Protein AF-A0A1D2REU6-F1 (afdb_monomer)

pLDDT: mean 90.77, std 11.24, range [48.38, 98.06]

Foldseek 3Di:
DDQDDDPPPWPKDFDADPVGDGDDIDGDPVSVVSSVVSVVVVVVCVVCVPPDDDDPVVVVVVCVVVVND

Sequence (69 aa):
MMMNVNLSNIRQEYVVDNAGHRTAVILPVEDYEELLADIHDLAVIAERREEPTITLEELKDQLKNEGLL

Structure (mmCIF, N/CA/C/O backbone):
data_AF-A0A1D2REU6-F1
#
_entry.id   AF-A0A1D2REU6-F1
#
loop_
_atom_site.group_PDB
_atom_site.id
_atom_site.type_symbol
_atom_site.label_atom_id
_atom_site.label_alt_id
_atom_site.label_comp_id
_atom_site.label_asym_id
_atom_site.label_entity_id
_atom_site.label_seq_id
_atom_site.pdbx_PDB_ins_code
_atom_site.Cartn_x
_atom_site.Cartn_y
_atom_site.Cartn_z
_atom_site.occupancy
_atom_site.B_iso_or_equiv
_atom_site.auth_seq_id
_atom_site.auth_comp_id
_atom_site.auth_asym_id
_atom_site.auth_atom_id
_atom_site.pdbx_PDB_model_num
ATOM 1 N N . MET A 1 1 ? 2.491 11.327 10.328 1.00 48.38 1 MET A N 1
ATOM 2 C CA . MET A 1 1 ? 2.990 10.016 9.872 1.00 48.38 1 MET A CA 1
ATOM 3 C C . MET A 1 1 ? 3.192 10.117 8.372 1.00 48.38 1 MET A C 1
ATOM 5 O O . MET A 1 1 ? 2.276 10.579 7.705 1.00 48.38 1 MET A O 1
ATOM 9 N N . MET A 1 2 ? 4.389 9.825 7.863 1.00 51.97 2 MET A N 1
ATOM 10 C CA . MET A 1 2 ? 4.593 9.722 6.415 1.00 51.97 2 MET A CA 1
ATOM 11 C C . MET A 1 2 ?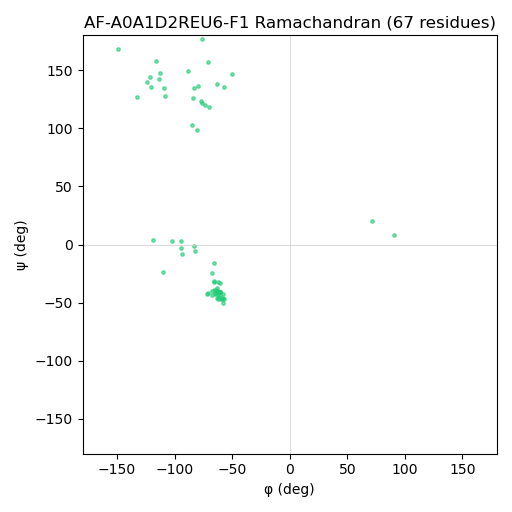 4.006 8.387 5.961 1.00 51.97 2 MET A C 1
ATOM 13 O O . MET A 1 2 ? 4.371 7.344 6.495 1.00 51.97 2 MET A O 1
ATOM 17 N N . MET A 1 3 ? 3.053 8.451 5.039 1.00 62.56 3 MET A N 1
ATOM 18 C CA . MET A 1 3 ? 2.500 7.293 4.349 1.00 62.56 3 MET A CA 1
ATOM 19 C C . MET A 1 3 ? 3.501 6.857 3.290 1.00 62.56 3 MET A C 1
ATOM 21 O O . MET A 1 3 ? 3.899 7.678 2.466 1.00 62.56 3 MET A O 1
ATOM 25 N N . ASN A 1 4 ? 3.940 5.604 3.338 1.00 63.06 4 ASN A N 1
ATOM 26 C CA . ASN A 1 4 ? 4.977 5.116 2.444 1.00 63.06 4 ASN A CA 1
ATOM 27 C C . ASN A 1 4 ? 4.548 3.777 1.856 1.00 63.06 4 ASN A C 1
ATOM 29 O O . ASN A 1 4 ? 4.230 2.856 2.601 1.00 63.06 4 ASN A O 1
ATOM 33 N N . VAL A 1 5 ? 4.577 3.684 0.532 1.00 71.81 5 VAL A N 1
ATOM 34 C CA . VAL A 1 5 ? 4.415 2.424 -0.196 1.00 71.81 5 VAL A CA 1
ATOM 35 C C . VAL A 1 5 ? 5.750 1.682 -0.166 1.00 71.81 5 VAL A C 1
ATOM 37 O O . VAL A 1 5 ? 6.811 2.299 -0.339 1.00 71.81 5 VAL A O 1
ATOM 40 N N . ASN A 1 6 ? 5.727 0.375 0.092 1.00 70.44 6 ASN A N 1
ATOM 41 C CA . ASN A 1 6 ? 6.947 -0.422 0.149 1.00 70.44 6 ASN A CA 1
ATOM 42 C C . ASN A 1 6 ? 7.352 -0.879 -1.258 1.00 70.44 6 ASN A C 1
ATOM 44 O O . ASN A 1 6 ? 6.815 -1.833 -1.801 1.00 70.44 6 ASN A O 1
ATOM 48 N N . LEU A 1 7 ? 8.354 -0.218 -1.838 1.00 68.38 7 LEU A N 1
ATOM 49 C CA . LEU A 1 7 ? 8.861 -0.549 -3.175 1.00 68.38 7 LEU A CA 1
ATOM 50 C C . LEU A 1 7 ? 10.067 -1.507 -3.148 1.00 68.38 7 LEU A C 1
ATOM 52 O O . LEU A 1 7 ? 10.652 -1.788 -4.191 1.00 68.38 7 LEU A O 1
ATOM 56 N N . SER A 1 8 ? 10.478 -1.984 -1.967 1.00 66.38 8 SER A N 1
ATOM 57 C CA . SER A 1 8 ? 11.763 -2.681 -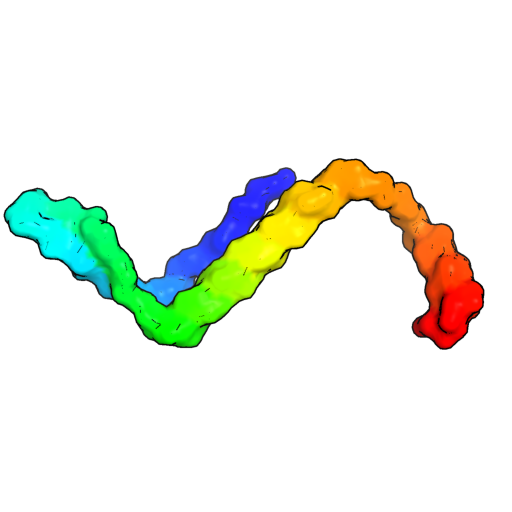1.764 1.00 66.38 8 SER A CA 1
ATOM 58 C C . SER A 1 8 ? 11.836 -4.045 -2.456 1.00 66.38 8 SER A C 1
ATOM 60 O O . SER A 1 8 ? 12.934 -4.512 -2.748 1.00 66.38 8 SER A O 1
ATOM 62 N N . ASN A 1 9 ? 10.682 -4.669 -2.712 1.00 70.19 9 ASN A N 1
ATOM 63 C CA . ASN A 1 9 ? 10.577 -6.036 -3.228 1.00 70.19 9 ASN A CA 1
ATOM 64 C C . ASN A 1 9 ? 9.884 -6.135 -4.594 1.00 70.19 9 ASN A C 1
ATOM 66 O O . ASN A 1 9 ? 9.702 -7.242 -5.094 1.00 70.19 9 ASN A O 1
ATOM 70 N N . ILE A 1 10 ? 9.528 -5.006 -5.211 1.00 81.00 10 ILE A N 1
ATOM 71 C CA . ILE A 1 10 ? 8.868 -5.006 -6.517 1.00 81.00 10 ILE A CA 1
ATOM 72 C C . ILE A 1 10 ? 9.893 -5.361 -7.593 1.00 81.00 10 ILE A C 1
ATOM 74 O O . ILE A 1 10 ? 10.893 -4.658 -7.792 1.00 81.00 10 ILE A O 1
ATOM 78 N N . ARG A 1 11 ? 9.640 -6.448 -8.321 1.00 84.62 11 ARG A N 1
ATOM 79 C CA . ARG A 1 11 ? 10.454 -6.837 -9.473 1.00 84.62 11 ARG A CA 1
ATOM 80 C C . ARG A 1 11 ? 10.011 -5.995 -10.658 1.00 84.62 11 ARG A C 1
ATOM 82 O O . ARG A 1 11 ? 9.021 -6.300 -11.301 1.00 84.62 11 ARG A O 1
ATOM 89 N N . GLN A 1 12 ? 10.739 -4.925 -10.945 1.00 90.44 12 GLN A N 1
ATOM 90 C CA . GLN A 1 12 ? 10.379 -3.995 -12.015 1.00 90.44 12 GLN A CA 1
ATOM 91 C C . GLN A 1 12 ? 11.381 -4.002 -13.166 1.00 90.44 12 GLN A C 1
ATOM 93 O O . GLN A 1 12 ? 12.596 -4.026 -12.957 1.00 90.44 12 GLN A O 1
ATOM 98 N N . GLU A 1 13 ? 10.855 -3.882 -14.380 1.00 94.75 13 GLU A N 1
ATOM 99 C CA . GLU A 1 13 ? 11.623 -3.568 -15.581 1.00 94.75 13 GLU A CA 1
ATOM 100 C C . GLU A 1 13 ? 11.226 -2.185 -16.098 1.00 94.75 13 GLU A C 1
ATOM 102 O O . GLU A 1 13 ? 10.081 -1.760 -15.959 1.00 94.75 13 GLU A O 1
ATOM 107 N N . TYR A 1 14 ? 12.164 -1.460 -16.704 1.00 95.62 14 TYR A N 1
ATOM 108 C CA . TYR A 1 14 ? 11.897 -0.124 -17.232 1.00 95.62 14 TYR A CA 1
ATOM 109 C C . TYR A 1 14 ? 11.890 -0.120 -18.753 1.00 95.62 14 TYR A C 1
ATOM 111 O O . TYR A 1 14 ? 12.819 -0.617 -19.388 1.00 95.62 14 TYR A O 1
ATOM 119 N N . VAL A 1 15 ? 10.885 0.537 -19.328 1.00 97.44 15 VAL A N 1
ATOM 120 C CA . VAL A 1 15 ? 10.895 0.935 -20.736 1.00 97.44 15 VAL A CA 1
ATOM 121 C C . VAL A 1 15 ? 11.646 2.255 -20.836 1.00 97.44 15 VAL A C 1
ATOM 123 O O . VAL A 1 15 ? 11.336 3.211 -20.119 1.00 97.44 15 VAL A O 1
ATOM 126 N N . VAL A 1 16 ? 12.653 2.295 -21.703 1.00 97.81 16 VAL A N 1
ATOM 127 C CA . VAL A 1 16 ? 13.566 3.430 -21.854 1.00 97.81 16 VAL A CA 1
ATOM 128 C C . VAL A 1 16 ? 13.492 3.956 -23.285 1.00 97.81 16 VAL A C 1
ATOM 130 O O . VAL A 1 16 ? 13.464 3.170 -24.230 1.00 97.81 16 VAL A O 1
ATOM 133 N N . ASP A 1 17 ? 13.427 5.278 -23.446 1.00 97.31 17 ASP A N 1
ATOM 134 C CA . ASP A 1 17 ? 13.444 5.925 -24.760 1.00 97.31 17 ASP A CA 1
ATOM 135 C C . ASP A 1 17 ? 14.855 5.968 -25.384 1.00 97.31 17 ASP A C 1
ATOM 137 O O . ASP A 1 17 ? 15.858 5.589 -24.777 1.00 97.31 17 ASP A O 1
ATOM 141 N N . ASN A 1 18 ? 14.952 6.482 -26.613 1.00 96.88 18 ASN A N 1
ATOM 142 C CA . ASN A 1 18 ? 16.224 6.591 -27.336 1.00 96.88 18 ASN A CA 1
ATOM 143 C C . ASN A 1 18 ? 17.227 7.571 -26.695 1.00 96.88 18 ASN A C 1
ATOM 145 O O . ASN A 1 18 ? 18.402 7.554 -27.056 1.00 96.88 18 ASN A O 1
ATOM 149 N N . ALA A 1 19 ? 16.776 8.442 -25.790 1.00 97.31 19 ALA A N 1
ATOM 150 C CA . ALA A 1 19 ? 17.617 9.376 -25.049 1.00 97.31 19 ALA A CA 1
ATOM 151 C C . ALA A 1 19 ? 18.051 8.818 -23.679 1.00 97.31 19 ALA A C 1
ATOM 153 O O . ALA A 1 19 ? 18.840 9.457 -22.984 1.00 97.31 19 ALA A O 1
ATOM 154 N N . GLY A 1 20 ? 17.585 7.623 -23.302 1.00 96.00 20 GLY A N 1
ATOM 155 C CA . GLY A 1 20 ? 17.909 6.985 -22.030 1.00 96.00 20 GLY A CA 1
ATOM 156 C C . GLY A 1 20 ? 16.942 7.318 -20.890 1.00 96.00 20 GLY A C 1
ATOM 157 O O . GLY A 1 20 ? 17.208 6.939 -19.748 1.00 96.00 20 GLY A O 1
ATOM 158 N N . HIS A 1 21 ? 15.822 7.999 -21.152 1.00 97.38 21 HIS A N 1
ATOM 159 C CA . HIS A 1 21 ? 14.832 8.307 -20.121 1.00 97.38 21 HIS A CA 1
ATOM 160 C C . HIS A 1 21 ? 13.876 7.136 -19.902 1.00 97.38 21 HIS A C 1
ATOM 162 O O . HIS A 1 21 ? 13.341 6.567 -20.852 1.00 97.38 21 HIS A O 1
ATOM 168 N N . ARG A 1 22 ? 13.614 6.802 -18.635 1.00 96.56 22 ARG A N 1
ATOM 169 C CA . ARG A 1 22 ? 12.579 5.830 -18.261 1.00 96.56 22 ARG A CA 1
ATOM 170 C C . ARG A 1 22 ? 11.207 6.446 -18.526 1.00 96.56 22 ARG A C 1
ATOM 172 O O . ARG A 1 22 ? 10.877 7.466 -17.926 1.00 96.56 22 ARG A O 1
ATOM 179 N N . THR A 1 23 ? 10.424 5.835 -19.405 1.00 97.19 23 THR A N 1
ATOM 180 C CA . THR A 1 23 ? 9.105 6.338 -19.825 1.00 97.19 23 THR A CA 1
ATOM 181 C C . THR A 1 23 ? 7.955 5.483 -19.313 1.00 97.19 23 THR A C 1
ATOM 183 O O . THR A 1 23 ? 6.848 5.991 -19.153 1.00 97.19 23 THR A O 1
ATOM 186 N N . ALA A 1 24 ? 8.210 4.210 -19.013 1.00 96.75 24 ALA A N 1
ATOM 187 C CA . ALA A 1 24 ? 7.248 3.322 -18.375 1.00 96.75 24 ALA A CA 1
ATOM 188 C C . ALA A 1 24 ? 7.949 2.273 -17.504 1.00 96.75 24 ALA A C 1
ATOM 190 O O . ALA A 1 24 ? 9.168 2.086 -17.572 1.00 96.75 24 ALA A O 1
ATOM 191 N N . VAL A 1 25 ? 7.152 1.584 -16.692 1.00 94.88 25 VAL A N 1
ATOM 192 C CA . VAL A 1 25 ? 7.570 0.45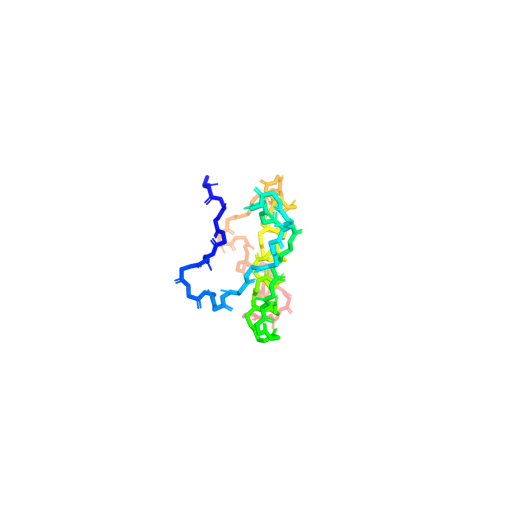4 -15.865 1.00 94.88 25 VAL A CA 1
ATOM 193 C C . VAL A 1 25 ? 6.695 -0.753 -16.193 1.00 94.88 25 VAL A C 1
ATOM 195 O O . VAL A 1 25 ? 5.495 -0.607 -16.421 1.00 94.88 25 VAL A O 1
ATOM 198 N N . ILE A 1 26 ? 7.307 -1.929 -16.245 1.00 95.50 26 ILE A N 1
ATOM 199 C CA . ILE A 1 26 ? 6.640 -3.221 -16.374 1.00 95.50 26 ILE A CA 1
ATOM 200 C C . ILE A 1 26 ? 6.772 -3.917 -15.025 1.00 95.50 26 ILE A C 1
ATOM 202 O O . ILE A 1 26 ? 7.878 -4.033 -14.492 1.00 95.50 26 ILE A O 1
ATOM 206 N N . LEU A 1 27 ? 5.638 -4.360 -14.493 1.00 94.44 27 LEU A N 1
ATOM 207 C CA . LEU A 1 27 ? 5.531 -5.069 -13.225 1.00 94.44 27 LEU A CA 1
ATOM 208 C C . LEU A 1 27 ? 4.890 -6.443 -13.468 1.00 94.44 27 LEU A C 1
ATOM 210 O O . LEU A 1 27 ? 3.989 -6.535 -14.311 1.00 94.44 27 LEU A O 1
ATOM 214 N N . PRO A 1 28 ? 5.305 -7.498 -12.742 1.00 94.69 28 PRO A N 1
ATOM 215 C CA . PRO A 1 28 ? 4.482 -8.681 -12.543 1.00 94.69 28 PRO A CA 1
ATOM 216 C C . PRO A 1 28 ? 3.087 -8.271 -12.081 1.00 94.69 28 PRO A C 1
ATOM 218 O O . PRO A 1 28 ? 2.928 -7.275 -11.373 1.00 94.69 28 PRO A O 1
ATOM 221 N N . VAL A 1 29 ? 2.078 -9.033 -12.495 1.00 94.31 29 VAL A N 1
ATOM 222 C CA . VAL A 1 29 ? 0.682 -8.708 -12.181 1.00 94.31 29 VAL A CA 1
ATOM 223 C C . VAL A 1 29 ? 0.472 -8.697 -10.671 1.00 94.31 29 VAL A C 1
ATOM 225 O O . VAL A 1 29 ? -0.144 -7.771 -10.157 1.00 94.31 29 VAL A O 1
ATOM 228 N N . GLU A 1 30 ? 1.065 -9.659 -9.969 1.00 92.81 30 GLU A N 1
ATOM 229 C CA . GLU A 1 30 ? 0.983 -9.770 -8.515 1.00 92.81 30 GLU A CA 1
ATOM 230 C C . GLU A 1 30 ? 1.554 -8.520 -7.827 1.00 92.81 30 GLU A C 1
ATOM 232 O O . GLU A 1 30 ? 0.895 -7.916 -6.985 1.00 92.81 30 GLU A O 1
ATOM 237 N N . ASP A 1 31 ? 2.736 -8.064 -8.253 1.00 91.75 31 ASP A N 1
ATOM 238 C CA . ASP A 1 31 ? 3.383 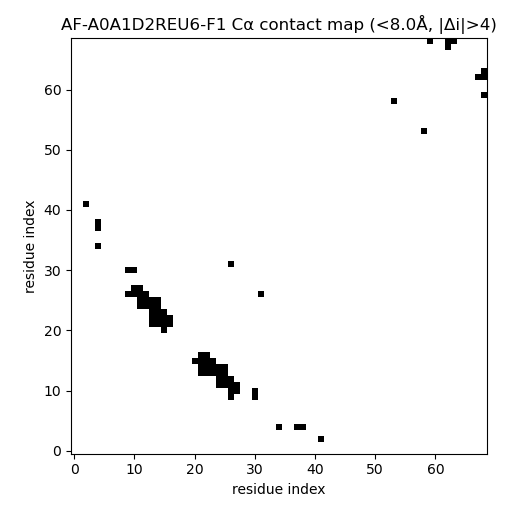-6.870 -7.698 1.00 91.75 31 ASP A CA 1
ATOM 239 C C . ASP A 1 31 ? 2.569 -5.584 -8.004 1.00 91.75 31 ASP A C 1
ATOM 241 O O . ASP A 1 31 ? 2.562 -4.639 -7.213 1.00 91.75 31 ASP A O 1
ATOM 245 N N . TYR A 1 32 ? 1.873 -5.521 -9.149 1.00 92.94 32 TYR A N 1
ATOM 246 C CA . TYR A 1 32 ? 0.974 -4.407 -9.487 1.00 92.94 32 TYR A CA 1
ATOM 247 C C . TYR A 1 32 ? -0.297 -4.402 -8.627 1.00 92.94 32 TYR A C 1
ATOM 249 O O . TYR A 1 32 ? -0.724 -3.340 -8.172 1.00 92.94 32 TYR A O 1
ATOM 257 N N . GLU A 1 33 ? -0.898 -5.567 -8.392 1.00 94.56 33 GLU A N 1
ATOM 258 C CA . GLU A 1 33 ? -2.079 -5.708 -7.536 1.00 94.56 33 GLU A CA 1
ATOM 259 C C . GLU A 1 33 ? -1.765 -5.349 -6.078 1.00 94.56 33 GLU A C 1
ATOM 261 O O . GLU A 1 33 ? -2.530 -4.606 -5.460 1.00 94.56 33 GLU A O 1
ATOM 266 N N . GLU A 1 34 ? -0.614 -5.785 -5.552 1.00 91.44 34 GLU A N 1
ATOM 267 C CA . GLU A 1 34 ? -0.136 -5.383 -4.221 1.00 91.44 34 GLU A CA 1
ATOM 268 C C . GLU A 1 34 ? 0.067 -3.864 -4.127 1.00 91.44 34 GLU A C 1
ATOM 270 O O . GLU A 1 34 ? -0.388 -3.231 -3.175 1.00 91.44 34 GLU A O 1
ATOM 275 N N . LEU A 1 35 ? 0.665 -3.245 -5.151 1.00 91.44 35 LEU A N 1
ATOM 276 C CA . LEU A 1 35 ? 0.834 -1.791 -5.209 1.00 91.44 35 LEU A CA 1
ATOM 277 C C . LEU A 1 35 ? -0.512 -1.047 -5.183 1.00 91.44 35 LEU A C 1
ATOM 279 O O . LEU A 1 35 ? -0.636 -0.012 -4.523 1.00 91.44 35 LEU A O 1
ATOM 283 N N . LEU A 1 36 ? -1.522 -1.545 -5.901 1.00 93.44 36 LEU A N 1
ATOM 284 C CA . LEU A 1 36 ? -2.862 -0.958 -5.870 1.00 93.44 36 LEU A CA 1
ATOM 285 C C . LEU A 1 36 ? -3.518 -1.097 -4.491 1.00 93.44 36 LEU A C 1
ATOM 287 O O . LEU A 1 36 ? -4.167 -0.149 -4.045 1.00 93.44 36 LEU A O 1
ATOM 291 N N . ALA A 1 37 ? -3.338 -2.237 -3.820 1.00 93.06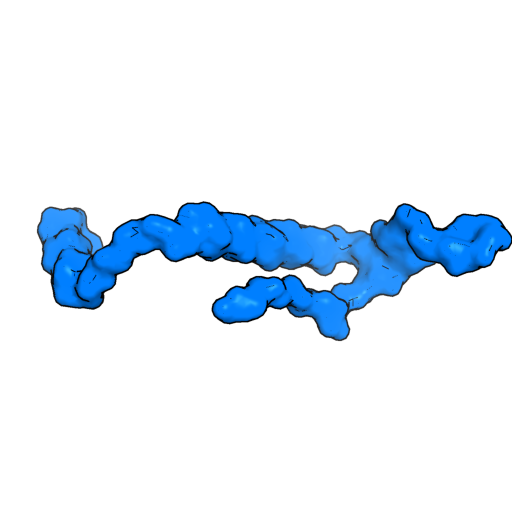 37 ALA A N 1
ATOM 292 C CA . ALA A 1 37 ? -3.842 -2.458 -2.467 1.00 93.06 37 ALA A CA 1
ATOM 293 C C . ALA A 1 37 ? -3.198 -1.488 -1.459 1.00 93.06 37 ALA A C 1
ATOM 295 O O . ALA A 1 37 ? -3.914 -0.812 -0.721 1.00 93.06 37 ALA A O 1
ATOM 296 N N . ASP A 1 38 ? -1.874 -1.318 -1.511 1.00 92.12 38 ASP A N 1
ATOM 297 C CA . ASP A 1 38 ? -1.153 -0.350 -0.676 1.00 92.12 38 ASP A CA 1
ATOM 298 C C . ASP A 1 38 ? -1.678 1.080 -0.890 1.00 92.12 38 ASP A C 1
ATOM 300 O O . ASP A 1 38 ? -1.929 1.817 0.065 1.00 92.12 38 ASP A O 1
ATOM 304 N N . ILE A 1 39 ? -1.875 1.496 -2.148 1.00 92.88 39 ILE A N 1
ATOM 305 C CA . ILE A 1 39 ? -2.407 2.831 -2.470 1.00 92.88 39 ILE A CA 1
ATOM 306 C C . ILE A 1 39 ? -3.828 3.003 -1.928 1.00 92.88 39 ILE A C 1
ATOM 308 O O . ILE A 1 39 ? -4.148 4.067 -1.392 1.00 92.88 39 ILE A O 1
ATOM 312 N N . HIS A 1 40 ? -4.674 1.981 -2.063 1.00 93.88 40 HIS A N 1
ATOM 313 C CA . HIS A 1 40 ? -6.029 1.997 -1.525 1.00 93.88 40 HIS A CA 1
ATOM 314 C C . HIS A 1 40 ? -6.018 2.197 -0.005 1.00 93.88 40 HIS A C 1
ATOM 316 O O . HIS A 1 40 ? -6.714 3.077 0.500 1.00 93.88 40 HIS A O 1
ATOM 322 N N . ASP A 1 41 ? -5.185 1.457 0.723 1.00 92.50 41 ASP A N 1
ATOM 323 C CA . ASP A 1 41 ? -5.087 1.587 2.178 1.00 92.50 41 ASP A CA 1
ATOM 324 C C . ASP A 1 41 ? -4.630 2.991 2.590 1.00 92.50 41 ASP A C 1
ATOM 326 O O . ASP A 1 41 ? -5.186 3.593 3.512 1.00 92.50 41 ASP A O 1
ATOM 330 N N . LEU A 1 42 ? -3.671 3.571 1.863 1.00 93.44 42 LEU A N 1
ATOM 331 C CA . LEU A 1 42 ? -3.250 4.953 2.091 1.00 93.44 42 LEU A CA 1
ATOM 332 C C . LEU A 1 42 ? -4.370 5.965 1.815 1.00 93.44 42 LEU A C 1
ATOM 334 O O . LEU A 1 42 ? -4.510 6.929 2.573 1.00 93.44 42 LEU A O 1
ATOM 338 N N . ALA A 1 43 ? -5.174 5.749 0.771 1.00 93.69 43 ALA A N 1
ATOM 339 C CA . ALA A 1 43 ? -6.330 6.587 0.467 1.00 93.69 43 ALA A CA 1
ATOM 340 C C . ALA A 1 43 ? -7.367 6.528 1.595 1.00 93.69 43 ALA A C 1
ATOM 342 O O . ALA A 1 43 ? -7.770 7.579 2.092 1.00 93.69 43 ALA A O 1
ATOM 343 N N . VAL A 1 44 ? -7.700 5.328 2.083 1.00 94.31 44 VAL A N 1
ATOM 344 C CA . VAL A 1 44 ? -8.610 5.148 3.224 1.00 94.31 44 VAL A CA 1
ATOM 345 C C . VAL A 1 44 ? -8.097 5.905 4.449 1.00 94.31 44 VAL A C 1
ATOM 347 O O . VAL A 1 44 ? -8.845 6.649 5.077 1.00 94.31 44 VAL A O 1
ATOM 350 N N . ILE A 1 45 ? -6.813 5.790 4.798 1.00 92.56 45 ILE A N 1
ATOM 351 C CA . ILE A 1 45 ? -6.273 6.526 5.954 1.00 92.56 45 ILE A CA 1
ATOM 352 C C . ILE A 1 45 ? -6.348 8.048 5.727 1.00 92.56 45 ILE A C 1
ATOM 354 O O . ILE A 1 45 ? -6.599 8.798 6.672 1.00 92.56 45 ILE A O 1
ATOM 358 N N . ALA A 1 46 ? -6.119 8.525 4.500 1.00 93.44 46 ALA A N 1
ATOM 359 C CA . ALA A 1 46 ? -6.171 9.948 4.178 1.00 93.44 46 ALA A CA 1
ATOM 360 C C . ALA A 1 46 ? -7.596 10.511 4.284 1.00 93.44 46 ALA A C 1
ATOM 362 O O . ALA A 1 46 ? -7.776 11.576 4.875 1.00 93.44 46 ALA A O 1
ATOM 363 N N . GLU A 1 47 ? -8.592 9.783 3.778 1.00 94.19 47 GLU A N 1
ATOM 364 C CA . GLU A 1 47 ? -10.014 10.128 3.889 1.00 94.19 47 GLU A CA 1
ATOM 365 C C . GLU A 1 47 ? -10.461 10.199 5.351 1.00 94.19 47 GLU A C 1
ATOM 367 O O . GLU A 1 47 ? -11.161 11.126 5.755 1.00 94.19 47 GLU A O 1
ATOM 372 N N . ARG A 1 48 ? -9.980 9.261 6.172 1.00 94.25 48 ARG A N 1
ATOM 373 C CA . ARG A 1 48 ? -10.341 9.159 7.588 1.00 94.25 48 ARG A CA 1
ATOM 374 C C . ARG A 1 48 ? -9.538 10.075 8.512 1.00 94.25 48 ARG A C 1
ATOM 376 O O . ARG A 1 48 ? -9.757 10.084 9.721 1.00 94.25 48 ARG A O 1
ATOM 383 N N . ARG A 1 49 ? -8.591 10.855 7.981 1.00 92.88 49 ARG A N 1
ATOM 384 C CA . ARG A 1 49 ? -7.643 11.646 8.786 1.00 92.88 49 ARG A CA 1
ATOM 385 C C . ARG A 1 49 ? -8.314 12.708 9.659 1.00 92.88 49 ARG A C 1
ATOM 387 O O . ARG A 1 49 ? -7.782 13.037 1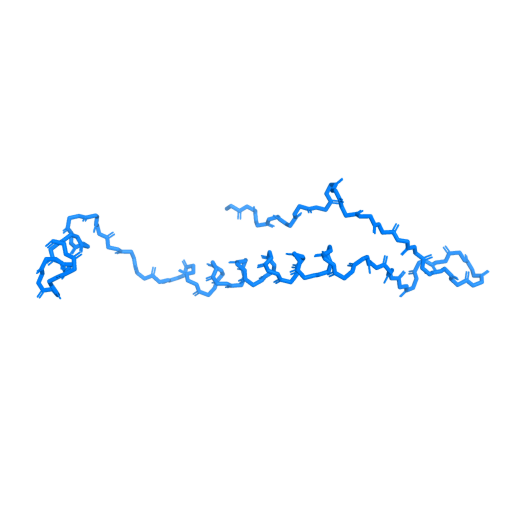0.718 1.00 92.88 49 ARG A O 1
ATOM 394 N N . GLU A 1 50 ? -9.426 13.264 9.194 1.00 94.62 50 GLU A N 1
ATOM 395 C CA . GLU A 1 50 ? -10.176 14.321 9.885 1.00 94.62 50 GLU A CA 1
ATOM 396 C C . GLU A 1 50 ? -11.435 13.791 10.586 1.00 94.62 50 GLU A C 1
ATOM 398 O O . GLU A 1 50 ? -12.184 14.570 11.177 1.00 94.62 50 GLU A O 1
ATOM 403 N N . GLU A 1 51 ? -11.673 12.475 10.552 1.00 95.31 51 GLU A N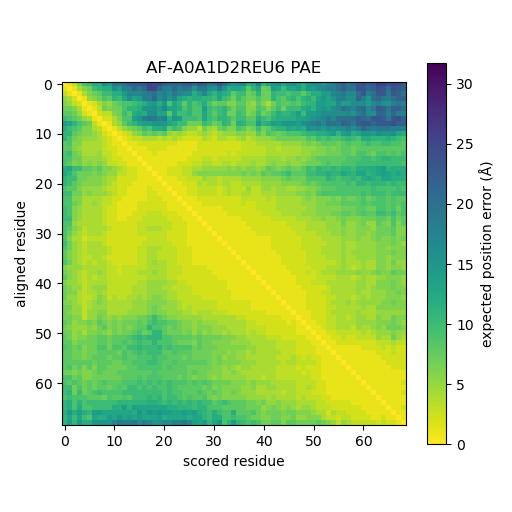 1
ATOM 404 C CA . GLU A 1 51 ? -12.797 11.877 11.267 1.00 95.31 51 GLU A CA 1
ATOM 405 C C . GLU A 1 51 ? -12.643 12.073 12.784 1.00 95.31 51 GLU A C 1
ATOM 407 O O . GLU A 1 51 ? -11.548 11.890 13.331 1.00 95.31 51 GLU A O 1
ATOM 412 N N . PRO A 1 52 ? -13.732 12.412 13.499 1.00 94.56 52 PRO A N 1
ATOM 413 C CA . PRO A 1 52 ? -13.724 12.431 14.953 1.00 94.56 52 PRO A CA 1
ATOM 414 C C . PRO A 1 52 ? -13.318 11.068 15.514 1.00 94.56 52 PRO A C 1
ATOM 416 O O . PRO A 1 52 ? -13.814 10.026 15.083 1.00 94.56 52 PRO A O 1
ATOM 419 N N . THR A 1 53 ? -12.442 11.075 16.514 1.00 95.00 53 THR A N 1
ATOM 420 C CA . THR A 1 53 ? -12.082 9.860 17.241 1.00 95.00 53 THR A CA 1
ATOM 421 C C . THR A 1 53 ? -13.039 9.633 18.407 1.00 95.00 53 THR A C 1
ATOM 423 O O . THR A 1 53 ? -13.553 10.580 19.003 1.00 95.00 53 THR A O 1
ATOM 426 N N . ILE A 1 54 ? -13.256 8.36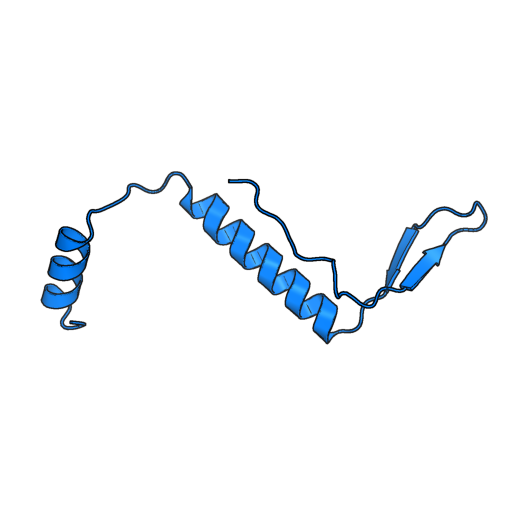4 18.744 1.00 96.50 54 ILE A N 1
ATOM 427 C CA . ILE A 1 54 ? -13.952 7.947 19.964 1.00 96.50 54 ILE A CA 1
ATOM 428 C C . ILE A 1 54 ? -12.991 7.177 20.862 1.00 96.50 54 ILE A C 1
ATOM 430 O O . ILE A 1 54 ? -11.976 6.635 20.411 1.00 96.50 54 ILE A O 1
ATOM 434 N N . THR A 1 55 ? -13.299 7.129 22.150 1.00 97.88 55 THR A N 1
ATOM 435 C CA . THR A 1 55 ? -12.552 6.311 23.101 1.00 97.88 55 THR A CA 1
ATOM 436 C C . THR A 1 55 ? -12.832 4.824 22.880 1.00 97.88 55 THR A C 1
ATOM 438 O O . THR A 1 55 ? -13.873 4.423 22.359 1.00 97.88 55 THR A O 1
ATOM 441 N N . LEU A 1 56 ? -11.905 3.971 23.323 1.00 97.50 56 LEU A N 1
ATOM 442 C CA . LEU A 1 56 ? -12.091 2.521 23.256 1.00 97.50 56 LEU A CA 1
ATOM 443 C C . LEU A 1 56 ? -13.312 2.044 24.064 1.00 97.50 56 LEU A C 1
ATOM 445 O O . LEU A 1 56 ? -13.946 1.067 23.678 1.00 97.50 56 LEU A O 1
ATOM 449 N N . GLU A 1 57 ? -13.639 2.705 25.177 1.00 97.94 57 GLU A N 1
ATOM 450 C CA . GLU A 1 57 ? -14.807 2.337 25.988 1.00 97.94 57 GLU A CA 1
ATOM 451 C C . GLU A 1 57 ? -16.120 2.702 25.284 1.00 97.94 57 GLU A C 1
ATOM 453 O O . GLU A 1 57 ? -17.002 1.852 25.199 1.00 97.94 57 GLU A O 1
ATOM 458 N N . GLU A 1 58 ? -16.210 3.885 24.663 1.00 97.94 58 GLU A N 1
ATOM 459 C CA . GLU A 1 58 ? -17.364 4.249 23.822 1.00 97.94 58 GLU A CA 1
ATOM 460 C C . GLU A 1 58 ? -17.558 3.255 22.669 1.00 97.94 58 GLU A C 1
ATOM 462 O O . GLU A 1 58 ? -18.681 2.819 22.415 1.00 97.94 58 GLU A O 1
ATOM 467 N N . LEU A 1 59 ? -16.466 2.833 22.016 1.00 97.50 59 LEU A N 1
ATOM 468 C CA . LEU A 1 59 ? -16.516 1.811 20.968 1.00 97.50 59 LEU A CA 1
ATOM 469 C C . LEU A 1 59 ? -17.048 0.469 21.500 1.00 97.50 59 LEU A C 1
ATOM 471 O O . LEU A 1 59 ? -17.895 -0.155 20.865 1.00 97.50 59 LEU A O 1
ATOM 475 N N . LYS A 1 60 ? -16.577 0.003 22.664 1.00 98.00 60 LYS A N 1
ATOM 476 C CA . LYS A 1 60 ? -17.048 -1.262 23.260 1.00 98.00 60 LYS A CA 1
ATOM 477 C C . LYS A 1 60 ? -18.527 -1.212 23.624 1.00 98.00 60 LYS A C 1
ATOM 479 O O . LYS A 1 60 ? -19.221 -2.210 23.445 1.00 98.00 60 LYS A O 1
ATOM 484 N N . ASP A 1 61 ? -18.998 -0.088 24.15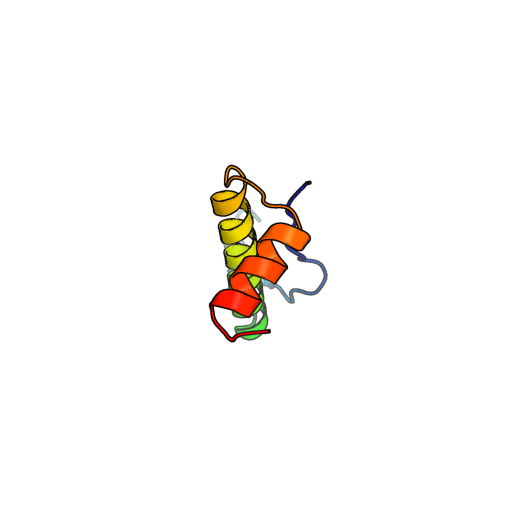1 1.00 98.06 61 ASP A N 1
ATOM 485 C CA . ASP A 1 61 ? -20.403 0.071 24.512 1.00 98.06 61 ASP A CA 1
ATOM 486 C C . ASP A 1 61 ? -21.298 0.078 23.266 1.00 98.06 61 ASP A C 1
ATOM 488 O O . ASP A 1 61 ? -22.336 -0.584 23.265 1.00 98.06 61 ASP A O 1
ATOM 492 N N . GLN A 1 62 ? -20.867 0.725 22.175 1.00 97.75 62 GLN A N 1
ATOM 493 C CA . GLN A 1 62 ? -21.543 0.641 20.874 1.00 97.75 62 GLN A CA 1
ATOM 494 C C . GLN A 1 62 ? -21.628 -0.807 20.371 1.00 97.75 62 GLN A C 1
ATOM 496 O O . GLN A 1 62 ? -22.722 -1.285 20.075 1.00 97.75 62 GLN A O 1
ATOM 501 N N . LEU A 1 63 ? -20.510 -1.541 20.364 1.00 98.00 63 LEU A N 1
ATOM 502 C CA . LEU A 1 63 ? -20.474 -2.926 19.877 1.00 98.00 63 LEU A CA 1
ATOM 503 C C . LEU A 1 63 ? -21.365 -3.877 20.693 1.00 98.00 63 LEU A C 1
ATOM 505 O O . LEU A 1 63 ? -22.048 -4.717 20.109 1.00 98.00 63 LEU A O 1
ATOM 509 N N . LYS A 1 64 ? -21.412 -3.735 22.026 1.00 98.00 64 LYS A N 1
ATOM 510 C CA . LYS A 1 64 ? -22.330 -4.516 22.881 1.00 98.00 64 LYS A CA 1
ATOM 511 C C . LYS A 1 64 ? -23.793 -4.200 22.579 1.00 98.00 64 LYS A C 1
ATOM 513 O O . LYS A 1 64 ? -24.618 -5.109 22.523 1.00 98.00 64 LYS A O 1
ATOM 518 N N . ASN A 1 65 ? -24.121 -2.922 22.375 1.00 97.81 65 ASN A N 1
ATOM 519 C CA . ASN A 1 65 ? -25.483 -2.496 22.043 1.00 97.81 65 ASN A CA 1
ATOM 520 C C . ASN A 1 65 ? -25.935 -3.026 20.673 1.00 97.81 65 ASN A C 1
ATOM 522 O O . ASN A 1 65 ? -27.117 -3.308 20.486 1.00 97.81 65 ASN A O 1
ATOM 526 N N . GLU A 1 66 ? -24.999 -3.198 19.740 1.00 97.75 66 GLU A N 1
ATOM 527 C CA . GLU A 1 66 ? -25.229 -3.816 18.429 1.00 97.75 66 GLU A CA 1
ATOM 528 C C . GLU A 1 66 ? -25.209 -5.357 18.469 1.00 97.75 66 GLU A C 1
ATOM 530 O O . GLU A 1 66 ? -25.522 -6.004 17.470 1.00 97.75 66 GLU A O 1
ATOM 535 N N . GLY A 1 67 ? -24.875 -5.966 19.614 1.00 97.06 67 GLY A N 1
ATOM 536 C CA . GLY A 1 67 ? -24.771 -7.420 19.770 1.00 97.06 67 GLY A CA 1
ATOM 537 C C . GLY A 1 67 ? -23.562 -8.038 19.058 1.00 97.06 67 GLY A C 1
ATOM 538 O O . GLY A 1 67 ? -23.564 -9.236 18.774 1.00 97.06 67 GLY A O 1
ATOM 539 N N . LEU A 1 68 ? -22.548 -7.227 18.750 1.00 97.00 68 LEU A N 1
ATOM 540 C CA . LEU A 1 68 ? -21.305 -7.635 18.089 1.00 97.00 68 LEU A CA 1
ATOM 541 C C . LEU A 1 68 ? -20.185 -7.981 19.087 1.00 97.00 68 LEU A C 1
ATOM 543 O O . LEU A 1 68 ? -19.134 -8.472 18.667 1.00 97.00 68 LEU A O 1
ATOM 547 N N . LEU A 1 69 ? -20.399 -7.724 20.386 1.00 93.19 69 LEU A N 1
ATOM 548 C CA . LEU A 1 69 ? -19.463 -7.989 21.485 1.00 93.19 69 LEU A CA 1
ATOM 549 C C . LEU A 1 69 ? -20.169 -8.509 22.743 1.00 93.19 69 LEU A C 1
ATOM 551 O O . LEU A 1 69 ? -21.268 -8.000 23.057 1.00 93.19 69 LEU A O 1
#

Nearest PDB structures (foldseek):
  3apg-assembly1_D  TM=4.729E-01  e=2.352E+00  Pyrococcus furiosus
  1ihr-assembly1_A  TM=3.845E-01  e=2.352E+00  Escherichia coli
  4eo3-assembly1_B  TM=3.491E-01  e=3.312E+00  Thermotoga maritima
  7vlj-assembly1_B  TM=3.969E-01  e=9.905E+00  Entamoeba histolytica

Solvent-accessible surface area (backbone atoms only — not comparable to full-atom values): 4451 Å² total; per-residue (Å²): 132,89,87,75,80,85,66,89,78,59,69,70,47,73,43,60,50,98,87,69,48,76,77,47,76,48,60,51,68,68,56,48,53,53,51,52,50,52,50,48,54,54,48,54,53,60,72,52,66,80,56,86,84,78,54,73,64,60,52,51,52,51,33,40,75,71,67,77,93

Mean predicted aligned error: 5.97 Å

Secondary structure (DSSP, 8-state):
-------TT---EEEE-TTS-EEEEE--HHHHHHHHHHHHHHHHHHHGGGSPP--HHHHHHHHHHTT--

Radius of gyration: 20.29 Å; Cα contacts (8 Å, |Δi|>4): 38; chains: 1; bounding box: 43×24×53 Å